Protein AF-A0A4Y3WWM2-F1 (afdb_monomer_lite)

Secondary structure (DSSP, 8-state):
-PPPPPP---------TTT-PPPSSHHHHHHHHHHHHS-EEEEETTEEEEE---TTTSPPSPEEE---TTT----EEEGGGGSS-GGG-HHHHHHHHHTT-EETTEE-HHHHHHTT-----

Radius of gyration: 18.66 Å; chains: 1; bounding box: 36×32×62 Å

Foldseek 3Di:
DDDDDDDDPPPVLDQFPQPRHGDPDPVSSVLQVVQFVAWEFDDDPNATDTTGGDPVGPDDDDKDFQAAPPPRDGHIYGDPCHPDDVLPDVRSVVVQVVQVFDVVVTHHNVRCVVVVDPDDD

Structure (mmCIF, N/CA/C/O backbone):
data_AF-A0A4Y3WWM2-F1
#
_entry.id   AF-A0A4Y3WWM2-F1
#
loop_
_atom_site.group_PDB
_atom_site.id
_atom_site.type_symbol
_atom_site.label_atom_id
_atom_site.label_alt_id
_atom_site.label_comp_id
_atom_site.label_asym_id
_atom_site.label_entity_id
_atom_site.label_seq_id
_atom_site.pdbx_PDB_ins_code
_atom_site.Cartn_x
_atom_site.Cartn_y
_atom_site.Cartn_z
_atom_site.occupancy
_atom_site.B_iso_or_equiv
_atom_site.auth_seq_id
_atom_site.auth_comp_id
_atom_site.auth_asym_id
_atom_site.auth_atom_id
_atom_site.pdbx_PDB_model_num
ATOM 1 N N . MET A 1 1 ? 16.758 15.380 -48.222 1.00 40.34 1 MET A N 1
ATOM 2 C CA . MET A 1 1 ? 17.141 16.343 -47.168 1.00 40.34 1 MET A CA 1
ATOM 3 C C . MET A 1 1 ? 16.445 15.882 -45.899 1.00 40.34 1 MET A C 1
ATOM 5 O O . MET A 1 1 ? 15.224 15.931 -45.835 1.00 40.34 1 MET A O 1
ATOM 9 N N . SER A 1 2 ? 17.198 15.251 -45.001 1.00 45.81 2 SER A N 1
ATOM 10 C CA . SER A 1 2 ? 16.672 14.499 -43.857 1.00 45.81 2 SER A CA 1
ATOM 11 C C . SER A 1 2 ? 16.270 15.428 -42.713 1.00 45.81 2 SER A C 1
ATOM 13 O O . SER A 1 2 ? 17.019 16.333 -42.357 1.00 45.81 2 SER A O 1
ATOM 15 N N . MET A 1 3 ? 15.092 15.185 -42.141 1.00 45.44 3 MET A N 1
ATOM 16 C CA . MET A 1 3 ? 14.579 15.890 -40.966 1.00 45.44 3 MET A CA 1
ATOM 17 C C . MET A 1 3 ? 15.272 15.360 -39.695 1.00 45.44 3 MET A C 1
ATOM 19 O O . MET A 1 3 ? 15.406 14.140 -39.557 1.00 45.44 3 MET A O 1
ATOM 23 N N . PRO A 1 4 ? 15.704 16.216 -38.754 1.00 48.44 4 PRO A N 1
ATOM 24 C CA . PRO A 1 4 ? 16.242 15.761 -37.476 1.00 48.44 4 PRO A CA 1
ATOM 25 C C . PRO A 1 4 ? 15.111 15.244 -36.572 1.00 48.44 4 PRO A C 1
ATOM 27 O O . PRO A 1 4 ? 14.140 15.949 -36.304 1.00 48.44 4 PRO A O 1
ATOM 30 N N . GLN A 1 5 ? 15.233 14.000 -36.098 1.00 53.53 5 GLN A N 1
ATOM 31 C CA . GLN A 1 5 ? 14.325 13.434 -35.097 1.00 53.53 5 GLN A CA 1
ATOM 32 C C . GLN A 1 5 ? 14.489 14.170 -33.754 1.00 53.53 5 GLN A C 1
ATOM 34 O O . GLN A 1 5 ? 15.626 14.357 -33.311 1.00 53.53 5 GLN A O 1
ATOM 39 N N . PRO A 1 6 ? 13.396 14.543 -33.060 1.00 47.31 6 PRO A N 1
ATOM 40 C CA . PRO A 1 6 ? 13.486 15.057 -31.703 1.00 47.31 6 PRO A CA 1
ATOM 41 C C . PRO A 1 6 ? 14.025 13.954 -30.791 1.00 47.31 6 PRO A C 1
ATOM 43 O O . PRO A 1 6 ? 13.482 12.849 -30.727 1.00 47.31 6 PRO A O 1
ATOM 46 N N . GLY A 1 7 ? 15.127 14.269 -30.110 1.00 42.84 7 GLY A N 1
ATOM 47 C CA . GLY A 1 7 ? 15.823 13.377 -29.198 1.00 42.84 7 GLY A CA 1
ATOM 48 C C . GLY A 1 7 ? 14.850 12.677 -28.260 1.00 42.84 7 GLY A C 1
ATOM 49 O O . GLY A 1 7 ? 14.157 13.306 -27.457 1.00 42.84 7 GLY A O 1
ATOM 50 N N . ARG A 1 8 ? 14.823 11.347 -28.368 1.00 52.09 8 ARG A N 1
ATOM 51 C CA . ARG A 1 8 ? 14.293 10.442 -27.354 1.00 52.09 8 ARG A CA 1
ATOM 52 C C . ARG A 1 8 ? 14.924 10.872 -26.036 1.00 52.09 8 ARG A C 1
ATOM 54 O O . ARG A 1 8 ? 16.098 10.603 -25.798 1.00 52.09 8 ARG A O 1
ATOM 61 N N . ARG A 1 9 ? 14.161 11.576 -25.194 1.00 49.75 9 ARG A N 1
ATOM 62 C CA . ARG A 1 9 ? 14.523 11.746 -23.790 1.00 49.75 9 ARG A CA 1
ATOM 63 C C . ARG A 1 9 ? 14.775 10.339 -23.285 1.00 49.75 9 ARG A C 1
ATOM 65 O O . ARG A 1 9 ? 13.870 9.507 -23.310 1.00 49.75 9 ARG A O 1
ATOM 72 N N . THR A 1 10 ? 16.021 10.058 -22.938 1.00 47.62 10 THR A N 1
ATOM 73 C CA . THR A 1 10 ? 16.411 8.854 -22.229 1.00 47.62 10 THR A CA 1
ATOM 74 C C . THR A 1 10 ? 15.627 8.873 -20.930 1.00 47.62 10 THR A C 1
ATOM 76 O O . THR A 1 10 ? 16.044 9.475 -19.945 1.00 47.62 10 THR A O 1
ATOM 79 N N . SER A 1 11 ? 14.431 8.286 -20.943 1.00 54.47 11 SER A N 1
ATOM 80 C CA . SER A 1 11 ? 13.776 7.857 -19.727 1.00 54.47 11 SER A CA 1
ATOM 81 C C . SER A 1 11 ? 14.777 6.912 -19.100 1.00 54.47 11 SER A C 1
ATOM 83 O O . SER A 1 11 ? 15.021 5.838 -19.649 1.00 54.47 11 SER A O 1
ATOM 85 N N . SER A 1 12 ? 15.435 7.352 -18.030 1.00 51.00 12 SER A N 1
ATOM 86 C CA . SER A 1 12 ? 16.168 6.481 -17.129 1.00 51.00 12 SER A CA 1
ATOM 87 C C . SER A 1 12 ? 15.221 5.331 -16.821 1.00 51.00 12 SER A C 1
ATOM 89 O O . SER A 1 12 ? 14.249 5.514 -16.091 1.00 51.00 12 SER A O 1
ATOM 91 N N . GLY A 1 13 ? 15.405 4.209 -17.523 1.00 55.28 13 GLY A N 1
ATOM 92 C CA . GLY A 1 13 ? 14.590 3.016 -17.383 1.00 55.28 13 GLY A CA 1
ATOM 93 C C . GLY A 1 13 ? 14.783 2.579 -15.952 1.00 55.28 13 GLY A C 1
ATOM 94 O O . GLY A 1 13 ? 15.840 2.039 -15.631 1.00 55.28 13 GLY A O 1
ATOM 95 N N . GLY A 1 14 ? 13.834 2.983 -15.105 1.00 67.25 14 GLY A N 1
ATOM 96 C CA . GLY A 1 14 ? 13.966 2.957 -13.660 1.00 67.25 14 GLY A CA 1
ATOM 97 C C . GLY A 1 14 ? 14.330 1.551 -13.253 1.00 67.25 14 GLY A C 1
ATOM 98 O O . GLY A 1 14 ? 13.570 0.623 -13.496 1.00 67.25 14 GLY A O 1
ATOM 99 N N . VAL A 1 15 ? 15.537 1.392 -12.734 1.00 84.25 15 VAL A N 1
ATOM 100 C CA . VAL A 1 15 ? 16.007 0.112 -12.231 1.00 84.25 15 VAL A CA 1
ATOM 101 C C . VAL A 1 15 ? 15.175 -0.223 -10.997 1.00 84.25 15 VAL A C 1
ATOM 103 O O . VAL A 1 15 ? 14.850 0.673 -10.215 1.00 84.25 15 VAL A O 1
ATOM 106 N N . CYS A 1 16 ? 14.816 -1.493 -10.808 1.00 84.12 16 CYS A N 1
ATOM 107 C CA . CYS A 1 16 ? 14.150 -1.893 -9.574 1.00 84.12 16 CYS A CA 1
ATOM 108 C C . CYS A 1 16 ? 15.078 -1.602 -8.376 1.00 84.12 16 CYS A C 1
ATOM 110 O O . CYS A 1 16 ? 16.181 -2.153 -8.335 1.00 84.12 16 CYS A O 1
ATOM 112 N N . PRO A 1 17 ? 14.656 -0.800 -7.382 1.00 82.25 17 PRO A N 1
ATOM 113 C CA . PRO A 1 17 ? 15.508 -0.454 -6.245 1.00 82.25 17 PRO A CA 1
ATOM 114 C C . PRO A 1 17 ? 15.782 -1.638 -5.306 1.00 82.25 17 PRO A C 1
ATOM 116 O O . PRO A 1 17 ? 16.678 -1.545 -4.477 1.00 82.25 17 PRO A O 1
ATOM 119 N N . GLY A 1 18 ? 15.011 -2.728 -5.405 1.00 84.38 18 GLY A N 1
ATOM 120 C CA . GLY A 1 18 ? 15.206 -3.939 -4.602 1.00 84.38 18 GLY A CA 1
ATOM 121 C C . GLY A 1 18 ? 16.215 -4.909 -5.218 1.00 84.38 18 GLY A C 1
ATOM 122 O O . GLY A 1 18 ? 17.206 -5.252 -4.586 1.00 84.38 18 GLY A O 1
ATOM 123 N N . CYS A 1 19 ? 15.979 -5.351 -6.459 1.00 87.38 19 CYS A N 1
ATOM 124 C CA . CYS A 1 19 ? 16.800 -6.387 -7.106 1.00 87.38 19 CYS A CA 1
ATOM 125 C C . CYS A 1 19 ? 17.756 -5.876 -8.191 1.00 87.38 19 CYS A C 1
ATOM 127 O O . CYS A 1 19 ? 18.473 -6.674 -8.789 1.00 87.38 19 CYS A O 1
ATOM 129 N N . GLY A 1 20 ? 17.746 -4.581 -8.513 1.00 87.94 20 GLY A N 1
ATOM 130 C CA . GLY A 1 20 ? 18.600 -4.035 -9.569 1.00 87.94 20 GLY A CA 1
ATOM 131 C C . GLY A 1 20 ? 18.166 -4.405 -10.993 1.00 87.94 20 GLY A C 1
ATOM 132 O O . GLY A 1 20 ? 18.911 -4.155 -11.942 1.00 87.94 20 GLY A O 1
ATOM 133 N N . GLN A 1 21 ? 16.977 -4.995 -11.183 1.00 84.88 21 GLN A N 1
ATOM 134 C CA . GLN A 1 21 ? 16.507 -5.388 -12.512 1.00 84.88 21 GLN A CA 1
ATOM 135 C C . GLN A 1 21 ? 16.358 -4.164 -13.416 1.00 84.88 21 GLN A C 1
ATOM 137 O O . GLN A 1 21 ? 15.634 -3.217 -13.098 1.00 84.88 21 GLN A O 1
ATOM 142 N N . ARG A 1 22 ? 17.048 -4.210 -14.557 1.00 87.88 22 ARG A N 1
ATOM 143 C CA . ARG A 1 22 ? 16.988 -3.188 -15.596 1.00 87.88 22 ARG A CA 1
ATOM 144 C C . ARG A 1 22 ? 16.070 -3.667 -16.719 1.00 87.88 22 ARG A C 1
ATOM 146 O O . ARG A 1 22 ? 16.205 -4.817 -17.137 1.00 87.88 22 ARG A O 1
ATOM 153 N N . PRO A 1 23 ? 15.116 -2.851 -17.181 1.00 87.25 23 PRO A N 1
ATOM 154 C CA . PRO A 1 23 ? 14.309 -3.213 -18.335 1.00 87.25 23 PRO A CA 1
ATOM 155 C C . PRO A 1 23 ? 15.166 -3.187 -19.607 1.00 87.25 23 PRO A C 1
ATOM 157 O O . PRO A 1 23 ? 15.928 -2.245 -19.833 1.00 87.25 23 PRO A O 1
ATOM 160 N N . ASP A 1 24 ? 15.043 -4.232 -20.417 1.00 89.50 24 ASP A N 1
ATOM 161 C CA . ASP A 1 24 ? 15.708 -4.412 -21.713 1.00 89.50 24 ASP A CA 1
ATOM 162 C C . ASP A 1 24 ? 14.936 -3.761 -22.877 1.00 89.50 24 ASP A C 1
ATOM 164 O O . ASP A 1 24 ? 15.506 -3.489 -23.932 1.00 89.50 24 ASP A O 1
ATOM 168 N N . SER A 1 25 ? 13.650 -3.456 -22.676 1.00 87.94 25 SER A N 1
ATOM 169 C CA . SER A 1 25 ? 12.766 -2.879 -23.684 1.00 87.94 25 SER A CA 1
ATOM 170 C C . SER A 1 25 ? 11.833 -1.820 -23.087 1.00 87.94 25 SER A C 1
ATOM 172 O O . SER A 1 25 ? 11.699 -1.660 -21.872 1.00 87.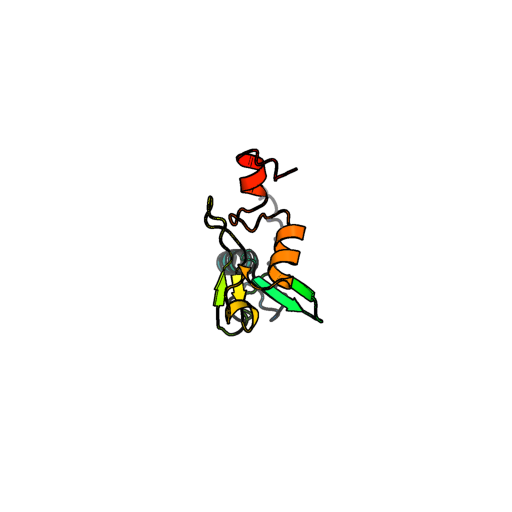94 25 SER A O 1
ATOM 174 N N . ALA A 1 26 ? 11.173 -1.049 -23.957 1.00 88.69 26 ALA A N 1
ATOM 175 C CA . ALA A 1 26 ? 10.208 -0.037 -23.523 1.00 88.69 26 ALA A CA 1
ATOM 176 C C . ALA A 1 26 ? 8.978 -0.663 -22.843 1.00 88.69 26 ALA A C 1
ATOM 178 O O . ALA A 1 26 ? 8.447 -0.088 -21.892 1.00 88.69 26 ALA A O 1
ATOM 179 N N . GLU A 1 27 ? 8.557 -1.841 -23.307 1.00 90.75 27 GLU A N 1
ATOM 180 C CA . GLU A 1 27 ? 7.458 -2.603 -22.717 1.00 90.75 27 GLU A CA 1
ATOM 181 C C . GLU A 1 27 ? 7.822 -3.089 -21.312 1.00 90.75 27 GLU A C 1
ATOM 183 O O . GLU A 1 27 ? 7.086 -2.823 -20.360 1.00 90.75 27 GLU A O 1
ATOM 188 N N . THR A 1 28 ? 9.003 -3.696 -21.135 1.00 89.56 28 THR A N 1
ATOM 189 C CA . THR A 1 28 ? 9.448 -4.141 -19.806 1.00 89.56 28 THR A CA 1
ATOM 190 C C . THR A 1 28 ? 9.672 -2.962 -18.856 1.00 89.56 28 THR A C 1
ATOM 192 O O . THR A 1 28 ? 9.390 -3.075 -17.663 1.00 89.56 28 THR A O 1
ATOM 195 N N . ALA A 1 29 ? 10.064 -1.789 -19.367 1.00 89.56 29 ALA A N 1
ATOM 196 C CA . ALA A 1 29 ? 10.136 -0.556 -18.580 1.00 89.56 29 ALA A CA 1
ATOM 197 C C . ALA A 1 29 ? 8.755 -0.016 -18.175 1.00 89.56 29 ALA A C 1
ATOM 199 O O . ALA A 1 29 ? 8.607 0.538 -17.085 1.00 89.56 29 ALA A O 1
ATOM 200 N N . ALA A 1 30 ? 7.748 -0.127 -19.045 1.00 90.62 30 ALA A N 1
ATOM 201 C CA . ALA A 1 30 ? 6.377 0.262 -18.727 1.00 90.62 30 ALA A CA 1
ATOM 202 C C . ALA A 1 30 ? 5.769 -0.661 -17.671 1.00 90.62 30 ALA A C 1
ATOM 204 O O . ALA A 1 30 ? 5.214 -0.164 -16.692 1.00 90.62 30 ALA A O 1
ATOM 205 N N . ARG A 1 31 ? 5.967 -1.977 -17.814 1.00 90.75 31 ARG A N 1
ATOM 206 C CA . ARG A 1 31 ? 5.535 -2.966 -16.824 1.00 90.75 31 ARG A CA 1
ATOM 207 C C . ARG A 1 31 ? 6.179 -2.720 -15.464 1.00 90.75 31 ARG A C 1
ATOM 209 O O . ARG A 1 31 ? 5.465 -2.612 -14.479 1.00 90.75 31 ARG A O 1
ATOM 216 N N . LEU A 1 32 ? 7.499 -2.532 -15.411 1.00 90.62 32 LEU A N 1
ATOM 217 C CA . LEU A 1 32 ? 8.195 -2.258 -14.151 1.00 90.62 32 LEU A CA 1
ATOM 218 C C . LEU A 1 32 ? 7.696 -0.969 -13.477 1.00 90.62 32 LEU A C 1
ATOM 220 O O . LEU A 1 32 ? 7.525 -0.938 -12.264 1.00 90.62 32 LEU A O 1
ATOM 224 N N . ARG A 1 33 ? 7.413 0.092 -14.246 1.00 91.12 33 ARG A N 1
ATOM 225 C CA . ARG A 1 33 ? 6.802 1.314 -13.695 1.00 91.12 33 ARG A CA 1
ATOM 226 C C . ARG A 1 33 ? 5.406 1.067 -13.129 1.00 91.12 33 ARG A C 1
ATOM 228 O O . ARG A 1 33 ? 5.091 1.648 -12.100 1.00 91.12 33 ARG A O 1
ATOM 235 N N . ALA A 1 34 ? 4.597 0.242 -13.790 1.00 91.25 34 ALA A N 1
ATOM 236 C CA . ALA A 1 34 ? 3.272 -0.123 -13.298 1.00 91.25 34 ALA A CA 1
ATOM 237 C C . ALA A 1 34 ? 3.362 -0.953 -12.007 1.00 91.25 34 ALA A C 1
ATOM 239 O O . ALA A 1 34 ? 2.682 -0.630 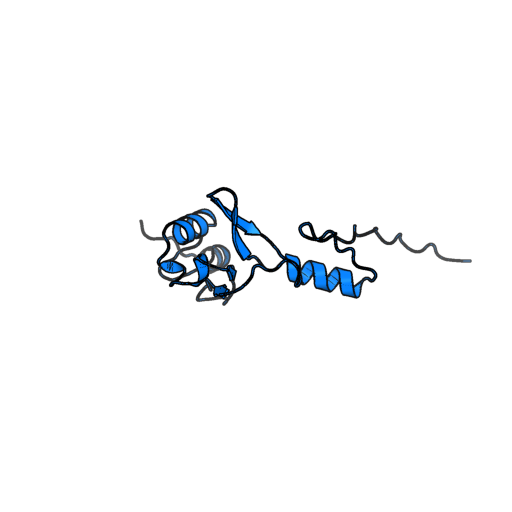-11.041 1.00 91.25 34 ALA A O 1
ATOM 240 N N . GLU A 1 35 ? 4.261 -1.941 -11.948 1.00 92.00 35 GLU A N 1
ATOM 241 C CA . GLU A 1 35 ? 4.517 -2.730 -10.733 1.00 92.00 35 GLU A CA 1
ATOM 242 C C . GLU A 1 35 ? 4.945 -1.827 -9.559 1.00 92.00 35 GLU A C 1
ATOM 244 O O . GLU A 1 35 ? 4.366 -1.887 -8.479 1.00 92.00 35 GLU A O 1
ATOM 249 N N . LEU A 1 36 ? 5.898 -0.913 -9.786 1.00 91.25 36 LEU A N 1
ATOM 250 C CA . LEU A 1 36 ? 6.385 0.019 -8.759 1.00 91.25 36 LEU A CA 1
ATOM 251 C C . LEU A 1 36 ? 5.375 1.114 -8.373 1.00 91.25 36 LEU A C 1
ATOM 253 O O . LEU A 1 36 ? 5.573 1.7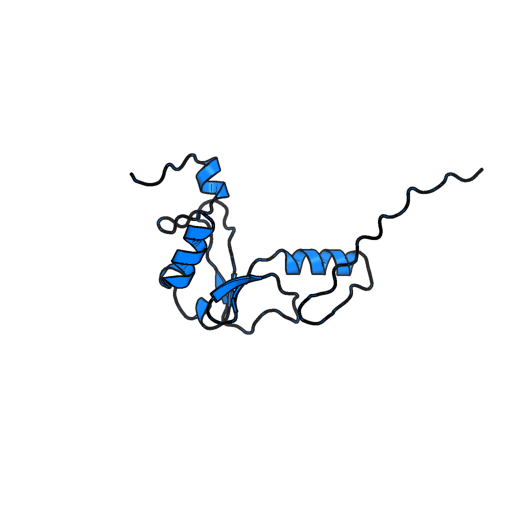83 -7.357 1.00 91.25 36 LEU A O 1
ATOM 257 N N . ALA A 1 37 ? 4.333 1.339 -9.177 1.00 91.12 37 ALA A N 1
ATOM 258 C CA . ALA A 1 37 ? 3.272 2.290 -8.855 1.00 91.12 37 ALA A CA 1
ATOM 259 C C . ALA A 1 37 ? 2.298 1.730 -7.808 1.00 91.12 37 ALA A C 1
ATOM 261 O O . ALA A 1 37 ? 1.725 2.514 -7.050 1.00 91.12 37 ALA A O 1
ATOM 262 N N . VAL A 1 38 ? 2.156 0.401 -7.730 1.00 91.06 38 VAL A N 1
ATOM 263 C CA . VAL A 1 38 ? 1.367 -0.265 -6.689 1.00 91.06 38 VAL A CA 1
ATOM 264 C C . VAL A 1 38 ? 2.016 0.000 -5.335 1.00 91.06 38 VAL A C 1
ATOM 266 O O . VAL A 1 38 ? 3.203 -0.271 -5.133 1.00 91.06 38 VAL A O 1
ATOM 269 N N . ARG A 1 39 ? 1.246 0.561 -4.402 1.00 92.00 39 ARG A N 1
ATOM 270 C CA . ARG A 1 39 ? 1.739 0.916 -3.071 1.00 92.00 39 ARG A CA 1
ATOM 271 C C . ARG A 1 39 ? 1.505 -0.229 -2.106 1.00 92.00 39 ARG A C 1
ATOM 273 O O . ARG A 1 39 ? 0.370 -0.614 -1.866 1.00 92.00 39 ARG A O 1
ATOM 280 N N . TRP A 1 40 ? 2.594 -0.718 -1.535 1.00 93.12 40 TRP A N 1
ATOM 281 C CA . TRP A 1 40 ? 2.595 -1.710 -0.477 1.00 93.12 40 TRP A CA 1
ATOM 282 C C . TRP A 1 40 ? 2.989 -1.053 0.834 1.00 93.12 40 TRP A C 1
ATOM 284 O O . TRP A 1 40 ? 4.007 -0.364 0.892 1.00 93.12 40 TRP A O 1
ATOM 294 N N . LEU A 1 41 ? 2.211 -1.277 1.879 1.00 92.50 41 LEU A N 1
ATOM 295 C CA . LEU A 1 41 ? 2.541 -0.897 3.234 1.00 92.50 41 LEU A CA 1
ATOM 296 C C . LEU A 1 41 ? 3.333 -2.036 3.884 1.00 92.50 41 LEU A C 1
ATOM 298 O O . LEU A 1 41 ? 2.875 -3.177 3.937 1.00 92.50 41 LEU A O 1
ATOM 302 N N . VAL A 1 42 ? 4.545 -1.726 4.339 1.00 89.31 42 VAL A N 1
ATOM 303 C CA . VAL A 1 42 ? 5.468 -2.690 4.951 1.00 89.31 42 VAL A CA 1
ATOM 304 C C . VAL A 1 42 ? 6.132 -2.092 6.185 1.00 89.31 42 VAL A C 1
ATOM 306 O O . VAL A 1 42 ? 6.282 -0.873 6.291 1.00 89.31 42 VAL A O 1
ATOM 309 N N . HIS A 1 43 ? 6.571 -2.953 7.103 1.00 85.75 43 HIS A N 1
ATOM 310 C CA . HIS A 1 43 ? 7.441 -2.543 8.200 1.00 85.75 43 HIS A CA 1
ATOM 311 C C . HIS A 1 43 ? 8.897 -2.444 7.734 1.00 85.75 43 HIS A C 1
ATOM 313 O O . HIS A 1 43 ? 9.502 -3.438 7.338 1.00 85.75 43 HIS A O 1
ATOM 319 N N . GLU A 1 44 ? 9.487 -1.258 7.860 1.00 83.81 44 GLU A N 1
ATOM 320 C CA . GLU A 1 44 ? 10.920 -1.025 7.684 1.00 83.81 44 GLU A CA 1
ATOM 321 C C . GLU A 1 44 ? 11.489 -0.339 8.929 1.00 83.81 44 GLU A C 1
ATOM 323 O O . GLU A 1 44 ? 11.014 0.714 9.345 1.00 83.81 44 GLU A O 1
ATOM 328 N N . ALA A 1 45 ? 12.504 -0.953 9.550 1.00 82.88 45 ALA A N 1
ATOM 329 C CA . ALA A 1 45 ? 13.178 -0.435 10.749 1.00 82.88 45 ALA A CA 1
ATOM 330 C C . ALA A 1 45 ? 12.223 -0.002 11.890 1.00 82.88 45 ALA A C 1
ATOM 332 O O . ALA A 1 45 ? 12.508 0.940 12.625 1.00 82.88 45 ALA A O 1
ATOM 333 N N . GLY A 1 46 ? 11.087 -0.695 12.039 1.00 80.56 46 GLY A N 1
ATOM 334 C CA . GLY A 1 46 ? 10.076 -0.405 13.063 1.00 80.56 46 GLY A CA 1
ATOM 335 C C . GLY A 1 46 ? 9.032 0.647 12.672 1.00 80.56 46 GLY A C 1
ATOM 336 O O . GLY A 1 46 ? 8.121 0.896 13.454 1.00 80.56 46 GLY A O 1
ATOM 337 N N . ALA A 1 47 ? 9.105 1.225 11.471 1.00 84.50 47 ALA A N 1
ATOM 338 C CA . ALA A 1 47 ? 8.115 2.163 10.948 1.00 84.50 47 ALA A CA 1
ATOM 339 C C . ALA A 1 47 ? 7.333 1.560 9.775 1.00 84.50 47 ALA A C 1
ATOM 341 O O . ALA A 1 47 ? 7.854 0.738 9.023 1.00 84.50 47 ALA A O 1
ATOM 342 N N . LEU A 1 48 ? 6.083 1.990 9.605 1.00 89.62 48 LEU A N 1
ATOM 343 C CA . LEU A 1 48 ? 5.288 1.669 8.422 1.00 89.62 48 LEU A CA 1
ATOM 344 C C . LEU A 1 48 ? 5.641 2.617 7.282 1.00 89.62 48 LEU A C 1
ATOM 346 O O . LEU A 1 48 ? 5.566 3.840 7.429 1.00 89.62 48 LEU A O 1
ATOM 350 N N . VAL A 1 49 ? 6.002 2.048 6.136 1.00 89.00 49 VAL A N 1
ATOM 351 C CA . VAL A 1 49 ? 6.356 2.805 4.934 1.00 89.00 49 VAL A CA 1
ATOM 352 C C . VAL A 1 49 ? 5.604 2.272 3.723 1.00 89.00 49 VAL A C 1
ATOM 354 O O . VAL A 1 49 ? 5.422 1.065 3.569 1.00 89.00 49 VAL A O 1
ATOM 357 N N . ALA A 1 50 ? 5.183 3.181 2.840 1.00 90.69 50 ALA A N 1
ATOM 358 C CA . ALA A 1 50 ? 4.615 2.811 1.550 1.00 90.69 50 ALA A CA 1
ATOM 359 C C . ALA A 1 50 ? 5.718 2.682 0.499 1.00 90.69 50 ALA A C 1
ATOM 361 O O . ALA A 1 50 ? 6.395 3.658 0.159 1.00 90.69 50 ALA A O 1
ATOM 362 N N . ARG A 1 51 ? 5.864 1.488 -0.070 1.00 90.31 51 ARG A N 1
ATOM 363 C CA . ARG A 1 51 ? 6.901 1.157 -1.046 1.00 90.31 51 ARG A CA 1
ATOM 364 C C . ARG A 1 51 ? 6.312 0.446 -2.260 1.00 90.31 51 ARG A C 1
ATOM 366 O O . ARG A 1 51 ? 5.315 -0.254 -2.164 1.00 90.31 51 ARG A O 1
ATOM 373 N N . GLY A 1 52 ? 6.914 0.674 -3.423 1.00 91.56 52 GLY A N 1
ATOM 374 C CA . GLY A 1 52 ? 6.604 -0.073 -4.641 1.00 91.56 52 GLY A CA 1
ATOM 375 C C . GLY A 1 52 ? 7.563 -1.245 -4.807 1.00 91.56 52 GLY A C 1
ATOM 376 O O . GLY A 1 52 ? 8.767 -1.092 -4.577 1.00 91.56 52 GLY A O 1
ATOM 377 N N . PHE A 1 53 ? 7.048 -2.390 -5.247 1.00 91.50 53 PHE A N 1
ATOM 378 C CA . PHE A 1 53 ? 7.836 -3.596 -5.490 1.00 91.50 53 PHE A CA 1
ATOM 379 C C . PHE A 1 53 ? 7.644 -4.082 -6.925 1.00 91.50 53 PHE A C 1
ATOM 381 O O . PHE A 1 53 ? 6.559 -3.976 -7.485 1.00 91.50 53 PHE A O 1
ATOM 388 N N . CYS A 1 54 ? 8.703 -4.624 -7.530 1.00 92.12 54 CYS A N 1
ATOM 389 C CA . CYS A 1 54 ? 8.541 -5.411 -8.751 1.00 92.12 54 CYS A CA 1
ATOM 390 C C . CYS A 1 54 ? 8.032 -6.813 -8.402 1.00 92.12 54 CYS A C 1
ATOM 392 O O . CYS A 1 54 ? 8.159 -7.254 -7.258 1.00 92.12 54 CYS A O 1
ATOM 394 N N . HIS A 1 55 ? 7.560 -7.563 -9.395 1.00 90.06 55 HIS A N 1
ATOM 395 C CA . HIS A 1 55 ? 7.055 -8.929 -9.192 1.00 90.06 55 HIS A CA 1
ATOM 396 C C . HIS A 1 55 ? 8.068 -9.897 -8.541 1.00 90.06 55 HIS A C 1
ATOM 398 O O . HIS A 1 55 ? 7.663 -10.906 -7.977 1.00 90.06 55 HIS A O 1
ATOM 404 N N . ARG A 1 56 ? 9.383 -9.621 -8.606 1.00 90.38 56 ARG A N 1
ATOM 405 C CA . ARG A 1 56 ? 10.428 -10.438 -7.944 1.00 90.38 56 ARG A CA 1
ATOM 406 C C . ARG A 1 56 ? 10.738 -9.997 -6.516 1.00 90.38 56 ARG A C 1
ATOM 408 O O . ARG A 1 56 ? 11.331 -10.762 -5.768 1.00 90.38 56 ARG A O 1
ATOM 415 N N . CYS A 1 57 ? 10.427 -8.747 -6.184 1.00 90.81 57 CYS A N 1
ATOM 416 C CA . CYS A 1 57 ? 10.730 -8.141 -4.888 1.00 90.81 57 CYS A CA 1
ATOM 417 C C . CYS A 1 57 ? 9.499 -8.007 -4.001 1.00 90.81 57 CYS A C 1
ATOM 419 O O . CYS A 1 57 ? 9.641 -7.537 -2.876 1.00 90.81 57 CYS A O 1
ATOM 421 N N . VAL A 1 58 ? 8.313 -8.350 -4.512 1.00 89.88 58 VAL A N 1
ATOM 422 C CA . VAL A 1 58 ? 7.091 -8.339 -3.717 1.00 89.88 58 VAL A CA 1
ATOM 423 C C . VAL A 1 58 ? 7.311 -9.193 -2.464 1.00 89.88 58 VAL A C 1
ATOM 425 O O . VAL A 1 58 ? 7.900 -10.276 -2.568 1.00 89.88 58 VAL A O 1
ATOM 428 N N . PRO A 1 59 ? 6.909 -8.711 -1.278 1.00 87.56 59 PRO A N 1
ATOM 429 C CA . PRO A 1 59 ? 7.047 -9.493 -0.064 1.00 87.56 59 PRO A CA 1
ATOM 430 C C . PRO A 1 59 ? 6.307 -10.837 -0.183 1.00 87.56 59 PRO A C 1
ATOM 432 O O . PRO A 1 59 ? 5.338 -10.950 -0.946 1.00 87.56 59 PRO A O 1
ATOM 435 N N . PRO A 1 60 ? 6.739 -11.873 0.552 1.00 85.94 60 PRO A N 1
ATOM 436 C CA . PRO A 1 60 ? 5.968 -13.103 0.643 1.00 85.94 60 PRO A CA 1
ATOM 437 C C . PRO A 1 60 ? 4.606 -12.829 1.297 1.00 85.94 60 PRO A C 1
ATOM 439 O O . PRO A 1 60 ? 4.472 -11.919 2.118 1.00 85.94 60 PRO A O 1
ATOM 442 N N . GLY A 1 61 ? 3.604 -13.619 0.909 1.00 84.88 61 GLY A N 1
ATOM 443 C CA . GLY A 1 61 ? 2.268 -13.552 1.495 1.00 84.88 61 GLY A CA 1
ATOM 444 C C . GLY A 1 61 ? 2.243 -13.945 2.981 1.00 84.88 61 GLY A C 1
ATOM 445 O O . GLY A 1 61 ? 3.233 -14.481 3.489 1.00 84.88 61 GLY A O 1
ATOM 446 N N . PRO A 1 62 ? 1.113 -13.721 3.672 1.00 89.44 62 PRO A N 1
ATOM 447 C CA . PRO A 1 62 ? -0.200 -13.347 3.126 1.00 89.44 62 PRO A CA 1
ATOM 448 C C . PRO A 1 62 ? -0.295 -11.901 2.622 1.00 89.44 62 PRO A C 1
ATOM 450 O O . PRO A 1 62 ? 0.576 -11.077 2.903 1.00 89.44 62 PRO A O 1
ATOM 453 N N . TYR A 1 63 ? -1.343 -11.624 1.841 1.00 90.81 63 TYR A N 1
ATOM 454 C CA . TYR A 1 63 ? -1.641 -10.307 1.274 1.00 90.81 63 TYR A CA 1
ATOM 455 C C . TYR A 1 63 ? -3.006 -9.823 1.742 1.00 90.81 63 TYR A C 1
ATOM 457 O O . TYR A 1 63 ? -3.958 -10.599 1.782 1.00 90.81 63 TYR A O 1
ATOM 465 N N . GLY A 1 64 ? -3.083 -8.538 2.058 1.00 91.00 64 GLY A N 1
ATOM 466 C CA . GLY A 1 64 ? -4.305 -7.845 2.438 1.00 91.00 64 GLY A CA 1
ATOM 467 C C . GLY A 1 64 ? -4.371 -6.496 1.741 1.00 91.00 64 GLY A C 1
ATOM 468 O O . GLY A 1 64 ? -3.420 -6.075 1.080 1.00 91.00 64 GLY A O 1
ATOM 469 N N . GLU A 1 65 ? -5.488 -5.805 1.889 1.00 92.12 65 GLU A N 1
ATOM 470 C CA . GLU A 1 65 ? -5.673 -4.484 1.307 1.00 92.12 65 GLU A CA 1
ATOM 471 C C . GLU A 1 65 ? -6.523 -3.607 2.213 1.00 92.12 65 GLU A C 1
ATOM 473 O O . GLU A 1 65 ? -7.426 -4.077 2.904 1.00 92.12 65 GLU A O 1
ATOM 478 N N . VAL A 1 66 ? -6.224 -2.313 2.192 1.00 92.19 66 VAL A N 1
ATOM 479 C CA . VAL A 1 66 ? -7.128 -1.283 2.693 1.00 92.19 66 VAL A CA 1
ATOM 480 C C . VAL A 1 66 ? -7.700 -0.591 1.476 1.00 92.19 66 VAL A C 1
ATOM 482 O O . VAL A 1 66 ? -6.965 0.080 0.760 1.00 92.19 66 VAL A O 1
ATOM 485 N N . VAL A 1 67 ? -9.000 -0.739 1.244 1.00 93.19 67 VAL A N 1
ATOM 486 C CA . VAL A 1 67 ? -9.672 -0.165 0.075 1.00 93.19 67 VAL A CA 1
ATOM 487 C C . VAL A 1 67 ? -10.559 0.998 0.480 1.00 93.19 67 VAL A C 1
ATOM 489 O O . VAL A 1 67 ? -11.343 0.919 1.423 1.00 93.19 67 VAL A O 1
ATOM 492 N N . CYS A 1 68 ? -10.459 2.100 -0.254 1.00 92.69 68 CYS A N 1
ATOM 493 C CA . CYS A 1 68 ? -11.422 3.184 -0.150 1.00 92.69 68 CYS A CA 1
ATOM 494 C C . CYS A 1 68 ? -12.799 2.691 -0.610 1.00 92.69 68 CYS A C 1
ATOM 496 O O . CYS A 1 68 ? -12.943 2.258 -1.754 1.00 92.69 68 CYS A O 1
ATOM 498 N N . GLY A 1 69 ? -13.828 2.845 0.226 1.00 91.88 69 GLY A N 1
ATOM 499 C CA . GLY A 1 69 ? -15.192 2.407 -0.093 1.00 91.88 69 GLY A CA 1
ATOM 500 C C . GLY A 1 69 ? -15.826 3.104 -1.307 1.00 91.88 69 GLY A C 1
ATOM 501 O O . GLY A 1 69 ? -16.821 2.619 -1.836 1.00 91.88 69 GLY A O 1
ATOM 502 N N . PHE A 1 70 ? -15.255 4.222 -1.773 1.00 91.06 70 PHE A N 1
ATOM 503 C CA . PHE A 1 70 ? -15.770 4.986 -2.916 1.00 91.06 70 PHE A CA 1
ATOM 504 C C . PHE A 1 70 ? -15.071 4.663 -4.238 1.00 91.06 70 PHE A C 1
ATOM 506 O O . PHE A 1 70 ? -15.737 4.491 -5.255 1.00 91.06 70 PHE A O 1
ATOM 513 N N . CYS A 1 71 ? -13.735 4.630 -4.251 1.00 92.88 71 CYS A N 1
ATOM 514 C CA . CYS A 1 71 ? -12.965 4.434 -5.484 1.00 92.88 71 CYS A CA 1
ATOM 515 C C . CYS A 1 71 ? -12.350 3.038 -5.619 1.00 92.88 71 CYS A C 1
ATOM 517 O O . CYS A 1 71 ? -11.825 2.730 -6.684 1.00 92.88 71 CYS A O 1
ATOM 519 N N . GLY A 1 72 ? -12.383 2.218 -4.564 1.00 90.81 72 GLY A N 1
ATOM 520 C CA . GLY A 1 72 ? -11.765 0.889 -4.540 1.00 90.81 72 GLY A CA 1
ATOM 521 C C . GLY A 1 72 ? -10.233 0.898 -4.565 1.00 90.81 72 GLY A C 1
ATOM 522 O O . GLY A 1 72 ? -9.630 -0.154 -4.718 1.00 90.81 72 GLY A O 1
ATOM 523 N N . ASP A 1 73 ? -9.600 2.067 -4.437 1.00 90.31 73 ASP A N 1
ATOM 524 C CA . ASP A 1 73 ? -8.139 2.205 -4.433 1.00 90.31 73 ASP A CA 1
ATOM 525 C C . ASP A 1 73 ? -7.600 2.183 -3.003 1.00 90.31 73 ASP A C 1
ATOM 527 O O . ASP A 1 73 ? -8.289 2.621 -2.074 1.00 90.31 73 ASP A O 1
ATOM 531 N N . GLY A 1 74 ? -6.358 1.733 -2.843 1.00 90.50 74 GLY A N 1
ATOM 532 C CA . GLY A 1 74 ? -5.617 1.853 -1.600 1.00 90.50 74 GLY A CA 1
ATOM 533 C C . GLY A 1 74 ? -4.362 0.989 -1.534 1.00 90.50 74 GLY A C 1
ATOM 534 O O . GLY A 1 74 ? -3.979 0.354 -2.520 1.00 90.50 74 GLY A O 1
ATOM 535 N N . PRO A 1 75 ? -3.647 1.033 -0.400 1.00 92.75 75 PRO A N 1
ATOM 536 C CA . PRO A 1 75 ? -2.412 0.289 -0.246 1.00 92.75 75 PRO A CA 1
ATOM 537 C C . PRO A 1 75 ? -2.676 -1.207 -0.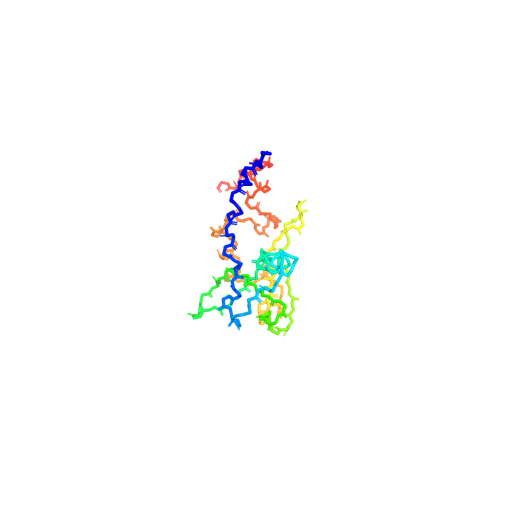046 1.00 92.75 75 PRO A C 1
ATOM 539 O O . PRO A 1 75 ? -3.578 -1.613 0.689 1.00 92.75 75 PRO A O 1
ATOM 542 N N . LEU A 1 76 ? -1.806 -2.018 -0.642 1.00 93.94 76 LEU A N 1
ATOM 543 C CA . LEU A 1 76 ? -1.680 -3.435 -0.325 1.00 93.94 76 LEU A CA 1
ATOM 544 C C . LEU A 1 76 ? -0.840 -3.613 0.938 1.00 93.94 76 LEU A C 1
ATOM 546 O O . LEU A 1 76 ? 0.066 -2.830 1.206 1.00 93.94 76 LEU A O 1
ATOM 550 N N . LEU A 1 77 ? -1.102 -4.664 1.698 1.00 92.56 77 LEU A N 1
ATOM 551 C CA . LEU A 1 77 ? -0.357 -5.049 2.890 1.00 92.56 77 LEU A CA 1
ATOM 552 C C . LEU A 1 77 ? 0.193 -6.455 2.683 1.00 92.56 77 LEU A C 1
ATOM 554 O O . LEU A 1 77 ? -0.399 -7.263 1.966 1.00 92.56 77 LEU A O 1
ATOM 558 N N . ALA A 1 78 ? 1.332 -6.748 3.301 1.00 88.50 78 ALA A N 1
ATOM 559 C CA . ALA A 1 78 ? 1.946 -8.064 3.212 1.00 88.50 78 ALA A CA 1
ATOM 560 C C . ALA A 1 78 ? 2.469 -8.559 4.562 1.00 88.50 78 ALA A C 1
ATOM 562 O O . ALA A 1 78 ? 2.815 -7.765 5.443 1.00 88.50 78 ALA A O 1
ATOM 563 N N . GLY A 1 79 ? 2.578 -9.881 4.685 1.00 85.44 79 GLY A N 1
ATOM 564 C CA . GLY A 1 79 ? 3.083 -10.547 5.882 1.00 85.44 79 GLY A CA 1
ATOM 565 C C . GLY A 1 79 ? 2.182 -10.291 7.089 1.00 85.44 79 GLY A C 1
ATOM 566 O O . GLY A 1 79 ? 0.963 -10.303 6.961 1.00 85.44 79 GLY A O 1
ATOM 567 N N . ALA A 1 80 ? 2.790 -9.985 8.238 1.00 83.81 80 ALA A N 1
ATOM 568 C CA . ALA A 1 80 ? 2.083 -9.782 9.507 1.00 83.81 80 ALA A CA 1
ATOM 569 C C . ALA A 1 80 ? 0.983 -8.706 9.459 1.00 83.81 80 ALA A C 1
ATOM 571 O O . ALA A 1 80 ? -0.006 -8.806 10.174 1.00 83.81 80 ALA A O 1
ATOM 572 N N . LEU A 1 81 ? 1.126 -7.698 8.591 1.00 85.25 81 LEU A N 1
ATOM 573 C CA . LEU A 1 81 ? 0.113 -6.651 8.408 1.00 85.25 81 LEU A CA 1
ATOM 574 C C . LEU A 1 81 ? -1.156 -7.148 7.704 1.00 85.25 81 LEU A C 1
ATOM 576 O O . LEU A 1 81 ? -2.183 -6.482 7.752 1.00 85.25 81 LEU A O 1
ATOM 580 N N . ALA A 1 82 ? -1.063 -8.280 7.012 1.00 87.19 82 ALA A N 1
ATOM 581 C CA . ALA A 1 82 ? -2.161 -8.922 6.305 1.00 87.19 82 ALA A CA 1
ATOM 582 C C . ALA A 1 82 ? -2.730 -10.140 7.057 1.00 87.19 82 ALA A C 1
ATOM 584 O O . ALA A 1 82 ? -3.698 -10.733 6.591 1.00 87.19 82 ALA A O 1
ATOM 585 N N . ASP A 1 83 ? -2.137 -10.534 8.191 1.00 8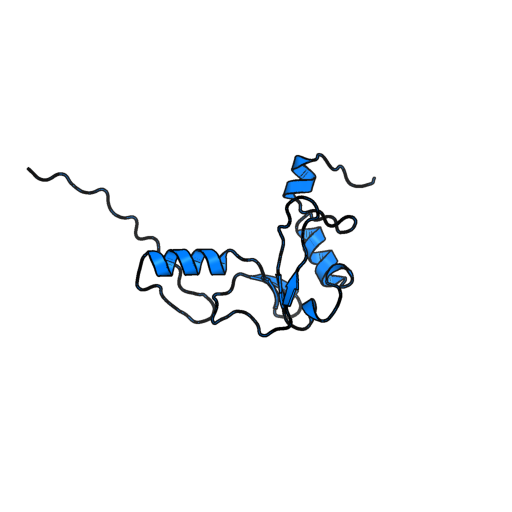4.75 83 ASP A N 1
ATOM 586 C CA . ASP A 1 83 ? -2.596 -11.681 8.992 1.00 84.75 83 ASP A CA 1
ATOM 587 C C . ASP A 1 83 ? -3.892 -11.388 9.774 1.00 84.75 83 ASP A C 1
ATOM 589 O O . ASP A 1 83 ? -4.593 -12.311 10.190 1.00 84.75 83 ASP A O 1
ATOM 593 N N . ALA A 1 84 ? -4.229 -10.111 9.971 1.00 80.31 84 ALA A N 1
ATOM 594 C CA . ALA A 1 84 ? -5.441 -9.652 10.644 1.00 80.31 84 ALA A CA 1
ATOM 595 C C . ALA A 1 84 ? -6.148 -8.567 9.818 1.00 80.31 84 ALA A C 1
ATOM 597 O O . ALA A 1 84 ? -5.647 -8.147 8.776 1.00 80.31 84 ALA A O 1
ATOM 598 N N . ASP A 1 85 ? -7.314 -8.110 10.289 1.00 86.44 85 ASP A N 1
ATOM 599 C CA . ASP A 1 85 ? -7.997 -6.957 9.697 1.00 86.44 85 ASP A CA 1
ATOM 600 C C . ASP A 1 85 ? -7.068 -5.723 9.727 1.00 86.44 85 ASP A C 1
ATOM 602 O O . ASP A 1 85 ? -6.725 -5.252 10.817 1.00 86.44 85 ASP A O 1
ATOM 606 N N . PRO A 1 86 ? -6.654 -5.177 8.567 1.00 84.00 86 PRO A N 1
ATOM 607 C CA . PRO A 1 86 ? -5.726 -4.051 8.509 1.00 84.00 86 PRO A CA 1
ATOM 608 C C . PRO A 1 86 ? -6.241 -2.802 9.228 1.00 84.00 86 PRO A C 1
ATOM 610 O O . PRO A 1 86 ? -5.446 -2.002 9.717 1.00 84.00 86 PRO A O 1
ATOM 613 N N . ILE A 1 87 ? -7.566 -2.624 9.301 1.00 85.19 87 ILE A N 1
ATOM 614 C CA . ILE A 1 87 ? -8.196 -1.472 9.963 1.00 85.19 87 ILE A CA 1
ATOM 615 C C . ILE A 1 87 ? -8.274 -1.667 11.489 1.00 85.19 87 ILE A C 1
ATOM 617 O O . ILE A 1 87 ? -8.661 -0.748 12.203 1.00 85.19 87 ILE A O 1
ATOM 621 N N . ALA A 1 88 ? -7.871 -2.828 12.016 1.00 87.06 88 ALA A N 1
ATOM 622 C CA . ALA A 1 88 ? -7.728 -3.066 13.452 1.00 87.06 88 ALA A CA 1
ATOM 623 C C . ALA A 1 88 ? -6.309 -2.765 13.974 1.00 87.06 88 ALA A C 1
ATOM 625 O O . ALA A 1 88 ? -6.119 -2.618 15.184 1.00 87.06 88 ALA A O 1
ATOM 626 N N . ASP A 1 89 ? -5.309 -2.664 13.090 1.00 88.12 89 ASP A N 1
ATOM 627 C CA . ASP A 1 89 ? -3.930 -2.371 13.477 1.00 88.12 89 ASP A CA 1
ATOM 628 C C . ASP A 1 89 ? -3.733 -0.853 13.699 1.00 88.12 89 ASP A C 1
ATOM 630 O O . ASP A 1 89 ? -3.872 -0.054 12.765 1.00 88.12 89 ASP A O 1
ATOM 634 N N . PRO A 1 90 ? -3.373 -0.406 14.918 1.00 88.88 90 PRO A N 1
ATOM 635 C CA . PRO A 1 90 ? -3.253 1.017 15.233 1.00 88.88 90 PRO A CA 1
ATOM 636 C C . PRO A 1 90 ? -2.122 1.710 14.468 1.00 88.88 90 PRO A C 1
ATOM 638 O O . PRO A 1 90 ? -2.192 2.916 14.222 1.00 88.88 90 PRO A O 1
ATOM 641 N N . ALA A 1 91 ? -1.078 0.977 14.083 1.00 88.56 91 ALA A N 1
ATOM 642 C CA . ALA A 1 91 ? 0.014 1.521 13.299 1.00 88.56 91 ALA A CA 1
ATOM 643 C C . ALA A 1 91 ? -0.446 1.755 11.849 1.00 88.56 91 ALA A C 1
ATOM 645 O O . ALA A 1 91 ? -0.139 2.805 11.276 1.00 88.56 91 ALA A O 1
ATOM 646 N N . VAL A 1 92 ? -1.250 0.844 11.287 1.00 90.62 92 VAL A N 1
ATOM 647 C CA . VAL A 1 92 ? -1.884 1.023 9.968 1.00 90.62 92 VAL A CA 1
ATOM 648 C C . VAL A 1 92 ? -2.860 2.200 9.991 1.00 90.62 92 VAL A C 1
ATOM 650 O O . VAL A 1 92 ? -2.748 3.089 9.145 1.00 90.62 92 VAL A O 1
ATOM 653 N N . ILE A 1 93 ? -3.748 2.279 10.988 1.00 92.12 93 ILE A N 1
ATOM 654 C CA . ILE A 1 93 ? -4.674 3.413 11.168 1.00 92.12 93 ILE A CA 1
ATOM 655 C C . ILE A 1 93 ? -3.907 4.734 11.286 1.00 92.12 93 ILE A C 1
ATOM 657 O O . ILE A 1 93 ? -4.250 5.719 10.625 1.00 92.12 93 ILE A O 1
ATOM 661 N N . GLY A 1 94 ? -2.854 4.770 12.109 1.00 91.94 94 GLY A N 1
ATOM 662 C CA . GLY A 1 94 ? -2.018 5.954 12.287 1.00 91.94 94 GLY A CA 1
ATOM 663 C C . GLY A 1 94 ? -1.351 6.387 10.982 1.00 91.94 94 GLY A C 1
ATOM 664 O O . GLY A 1 94 ? -1.367 7.572 10.635 1.00 91.94 94 GLY A O 1
ATOM 665 N N . TRP A 1 95 ? -0.833 5.429 10.208 1.00 92.56 95 TRP A N 1
ATOM 666 C CA . TRP A 1 95 ? -0.257 5.704 8.897 1.00 92.56 95 TRP A CA 1
ATOM 667 C C . TRP A 1 95 ? -1.308 6.248 7.919 1.00 92.56 95 TRP A C 1
ATOM 669 O O . TRP A 1 95 ? -1.097 7.313 7.340 1.00 92.56 95 TRP A O 1
ATOM 679 N N . LEU A 1 96 ? -2.463 5.591 7.784 1.00 93.25 96 LEU A N 1
ATOM 680 C CA . LEU A 1 96 ? -3.571 6.026 6.924 1.00 93.25 96 LEU A CA 1
ATOM 681 C C . LEU A 1 96 ? -4.022 7.452 7.270 1.00 93.25 96 LEU A C 1
ATOM 683 O O . LEU A 1 96 ? -4.101 8.317 6.393 1.00 93.25 96 LEU A O 1
ATOM 687 N N . THR A 1 97 ? -4.230 7.725 8.557 1.00 93.00 97 THR A N 1
ATOM 688 C CA . THR A 1 97 ? -4.622 9.048 9.061 1.00 93.00 97 THR A CA 1
ATOM 689 C C . THR A 1 97 ? -3.569 10.106 8.720 1.00 93.00 97 THR A C 1
ATOM 691 O O . THR A 1 97 ? -3.919 11.197 8.270 1.00 93.00 97 THR A O 1
ATOM 694 N N . SER A 1 98 ? -2.273 9.779 8.826 1.00 92.50 98 SER A N 1
ATOM 695 C CA . SER A 1 98 ? -1.184 10.686 8.417 1.00 92.50 98 SER A CA 1
ATOM 696 C C . SER A 1 98 ? -1.205 11.018 6.918 1.00 92.50 98 SER A C 1
ATOM 698 O O . SER A 1 98 ? -0.791 12.103 6.515 1.00 92.50 98 SER A O 1
ATOM 700 N N . GLN A 1 99 ? -1.727 10.106 6.090 1.00 92.06 99 GLN A N 1
ATOM 701 C CA . GLN A 1 99 ? -1.946 10.310 4.654 1.00 92.06 99 GLN A CA 1
ATOM 702 C C . GLN A 1 99 ? -3.292 10.996 4.345 1.00 92.06 99 GLN A C 1
ATOM 704 O O . GLN A 1 99 ? -3.660 11.162 3.177 1.00 92.06 99 GLN A O 1
ATOM 709 N N . GLY A 1 100 ? -4.037 11.399 5.378 1.00 92.94 100 GLY A N 1
ATOM 710 C CA . GLY A 1 100 ? -5.330 12.069 5.275 1.00 92.94 100 GLY A CA 1
ATOM 711 C C . GLY A 1 100 ? -6.500 11.136 4.971 1.00 92.94 100 GLY A C 1
ATOM 712 O O . GLY A 1 100 ? -7.533 11.611 4.499 1.00 92.94 100 GLY A O 1
ATOM 713 N N . TRP A 1 101 ? -6.347 9.830 5.186 1.00 93.62 101 TRP A N 1
ATOM 714 C CA . TRP A 1 101 ? -7.468 8.896 5.115 1.00 93.62 101 TRP A CA 1
ATOM 715 C C . TRP A 1 101 ? -8.374 9.050 6.337 1.00 93.62 101 TRP A C 1
ATOM 717 O O . TRP A 1 101 ? -7.969 9.555 7.381 1.00 93.62 101 TRP A O 1
ATOM 727 N N . GLU A 1 102 ? -9.618 8.629 6.179 1.00 92.81 102 GLU A N 1
ATOM 728 C CA . GLU A 1 102 ? -10.553 8.351 7.267 1.00 92.81 102 GLU A CA 1
ATOM 729 C C . GLU A 1 102 ? -10.757 6.836 7.311 1.00 92.81 102 GLU A C 1
ATOM 731 O O . GLU A 1 102 ? -10.744 6.201 6.258 1.00 92.81 102 GLU A O 1
ATOM 736 N N . VAL A 1 103 ? -10.842 6.249 8.504 1.00 89.94 103 VAL A N 1
ATOM 737 C CA . VAL A 1 103 ? -10.940 4.787 8.687 1.00 89.94 103 VAL A CA 1
ATOM 738 C C . VAL A 1 103 ? -12.347 4.323 9.061 1.00 89.94 103 VAL A C 1
ATOM 740 O O . VAL A 1 103 ? -12.611 3.128 9.018 1.00 89.94 103 VAL A O 1
ATOM 743 N N . ASP A 1 104 ? -13.255 5.255 9.359 1.00 86.88 104 ASP A N 1
ATOM 744 C CA . ASP A 1 104 ? -14.663 4.972 9.639 1.00 86.88 104 ASP A CA 1
ATOM 745 C C . ASP A 1 104 ? -15.574 6.060 9.035 1.00 86.88 104 ASP A C 1
ATOM 747 O O . ASP A 1 104 ? -15.773 7.097 9.665 1.00 86.88 104 ASP A O 1
ATOM 751 N N . PRO A 1 105 ? -16.105 5.849 7.815 1.00 87.06 105 PRO A N 1
ATOM 752 C CA . PRO A 1 105 ? -15.795 4.745 6.908 1.00 87.06 105 PRO A CA 1
ATOM 753 C C . PRO A 1 105 ? -14.449 4.933 6.196 1.00 87.06 105 PRO A C 1
ATOM 755 O O . PRO A 1 105 ? -13.984 6.054 5.964 1.00 87.06 105 PRO A O 1
ATOM 758 N N . VAL A 1 106 ? -13.852 3.817 5.764 1.00 92.12 106 VAL A N 1
ATOM 759 C CA . VAL A 1 106 ? -12.568 3.808 5.049 1.00 92.12 106 VAL A CA 1
ATOM 760 C C . VAL A 1 106 ? -12.647 4.627 3.756 1.00 92.12 106 VAL A C 1
ATOM 762 O O . VAL A 1 106 ? -13.209 4.198 2.745 1.00 92.12 106 VAL A O 1
ATOM 765 N N . THR A 1 107 ? -12.044 5.815 3.779 1.00 93.94 107 THR A N 1
ATOM 766 C CA . THR A 1 107 ? -12.114 6.801 2.697 1.00 93.94 107 THR A CA 1
ATOM 767 C C . THR A 1 107 ? -10.752 7.446 2.470 1.00 93.94 107 THR A C 1
ATOM 769 O O . THR A 1 107 ? -10.174 8.059 3.370 1.00 93.94 107 THR A O 1
ATOM 772 N N . CYS A 1 108 ? -10.237 7.364 1.242 1.00 93.56 108 CYS A N 1
ATOM 773 C CA . CYS A 1 108 ? -8.957 7.975 0.893 1.00 93.56 108 CYS A CA 1
ATOM 774 C C . CYS A 1 108 ? -9.035 9.508 0.839 1.00 93.56 108 CYS A C 1
ATOM 776 O O . CYS A 1 108 ? -10.090 10.096 0.580 1.00 93.56 108 CYS A O 1
ATOM 778 N N . SER A 1 109 ? -7.892 10.171 1.018 1.00 92.06 109 SER A N 1
ATOM 779 C CA . SER A 1 109 ? -7.811 11.638 1.058 1.00 92.06 109 SER A CA 1
ATOM 780 C C . SER A 1 109 ? -8.338 12.326 -0.209 1.00 92.06 109 SER A C 1
ATOM 782 O O . SER A 1 109 ? -8.944 13.394 -0.122 1.00 92.06 109 SER A O 1
ATOM 784 N N . SER A 1 110 ? -8.174 11.710 -1.382 1.00 91.56 110 SER A N 1
ATOM 785 C CA . SER A 1 110 ? -8.738 12.211 -2.641 1.00 91.56 110 SER A CA 1
ATOM 786 C C . SER A 1 110 ? -10.265 12.178 -2.643 1.00 91.56 110 SER A C 1
ATOM 788 O O . SER A 1 110 ? -10.889 13.189 -2.958 1.00 91.56 110 SER A O 1
ATOM 790 N N . CYS A 1 111 ? -10.873 11.053 -2.251 1.00 92.12 111 CYS A N 1
ATOM 791 C CA . CYS A 1 111 ? -12.331 10.932 -2.185 1.00 92.12 111 CYS A CA 1
ATOM 792 C C . CYS A 1 111 ? -12.911 11.856 -1.111 1.00 92.12 111 CYS A C 1
ATOM 794 O O . CYS A 1 111 ? -13.876 12.561 -1.381 1.00 92.12 111 CYS A O 1
ATOM 796 N N . ARG A 1 112 ? -12.271 11.962 0.059 1.00 88.62 112 ARG A N 1
ATOM 797 C CA . ARG A 1 112 ? -12.681 12.919 1.099 1.0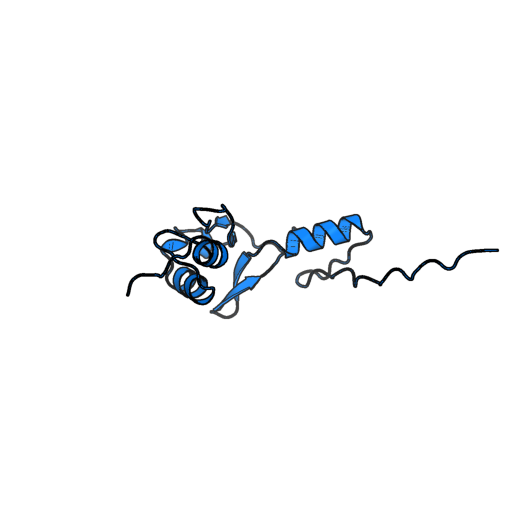0 88.62 112 ARG A CA 1
ATOM 798 C C . ARG A 1 112 ? -12.744 14.355 0.588 1.00 88.62 112 ARG A C 1
ATOM 800 O O . ARG A 1 112 ? -13.711 15.062 0.855 1.00 88.62 112 ARG A O 1
ATOM 807 N N . ARG A 1 113 ? -11.725 14.784 -0.164 1.00 88.75 113 ARG A N 1
ATOM 808 C CA . ARG A 1 113 ? -11.694 16.122 -0.773 1.00 88.75 113 ARG A CA 1
ATOM 809 C C . ARG A 1 113 ? -12.758 16.280 -1.853 1.00 88.75 113 ARG A C 1
ATOM 811 O O . ARG A 1 113 ? -13.407 17.317 -1.899 1.00 88.75 113 ARG A O 1
ATOM 818 N N . ALA A 1 114 ? -12.935 15.270 -2.704 1.00 87.81 114 ALA A N 1
ATOM 819 C CA . ALA A 1 114 ? -13.903 15.306 -3.798 1.00 87.81 114 ALA A CA 1
ATOM 820 C C . ALA A 1 114 ? -15.354 15.374 -3.296 1.00 87.81 114 ALA A C 1
ATOM 822 O O . ALA A 1 114 ? -16.157 16.116 -3.853 1.00 87.81 114 ALA A O 1
ATOM 823 N N . PHE A 1 115 ? -15.672 14.640 -2.229 1.00 80.62 115 PHE A N 1
ATOM 824 C CA . PHE A 1 115 ? -17.012 14.590 -1.643 1.00 80.62 115 PHE A CA 1
ATOM 825 C C . PHE A 1 115 ? -17.227 15.608 -0.512 1.00 80.62 115 PHE A C 1
ATOM 827 O O . PHE A 1 115 ? -18.288 15.617 0.103 1.00 80.62 115 PHE A O 1
ATOM 834 N N . GLY A 1 116 ? -16.254 16.491 -0.250 1.00 68.44 116 GLY A N 1
ATOM 835 C CA . GLY A 1 116 ? -16.396 17.575 0.724 1.00 68.44 116 GLY A CA 1
ATOM 836 C C . GLY A 1 116 ? -16.582 17.097 2.164 1.00 68.44 116 GLY A C 1
ATOM 837 O O . GLY A 1 116 ? -17.248 17.779 2.942 1.00 68.44 116 GLY A O 1
ATOM 838 N N . TRP A 1 117 ? -16.014 15.942 2.529 1.00 65.31 117 TRP A N 1
ATOM 839 C CA . TRP A 1 117 ? -16.142 15.406 3.882 1.00 65.31 117 TRP A CA 1
ATOM 840 C C . TRP A 1 117 ? -15.306 16.249 4.855 1.00 65.31 117 TRP A C 1
ATOM 842 O O . TRP A 1 117 ? -14.107 16.027 5.054 1.00 65.31 117 TRP A O 1
ATOM 852 N N . ALA A 1 118 ? -15.945 17.256 5.450 1.00 55.44 118 ALA A N 1
ATOM 853 C CA . ALA A 1 118 ? -15.488 17.846 6.697 1.00 55.44 118 ALA A CA 1
ATOM 854 C C . ALA A 1 118 ? -15.665 16.768 7.774 1.00 55.44 118 ALA A C 1
ATOM 856 O O . ALA A 1 118 ? -16.796 16.435 8.120 1.00 55.44 118 ALA A O 1
ATOM 857 N N . GLY A 1 119 ? -14.565 16.144 8.210 1.00 50.75 119 GLY A N 1
ATOM 858 C CA . GLY A 1 119 ? -14.593 15.158 9.299 1.00 50.75 119 GLY A CA 1
ATOM 859 C C . GLY A 1 119 ? -15.247 15.738 10.565 1.00 50.75 119 GLY A C 1
ATOM 860 O O . GLY A 1 119 ? -15.436 16.958 10.636 1.00 50.75 119 GLY A O 1
ATOM 861 N N . PRO A 1 120 ? -15.623 14.899 11.547 1.00 44.19 120 PRO A N 1
ATOM 862 C CA . PRO A 1 120 ? -16.366 15.363 12.715 1.00 44.19 120 PRO A CA 1
ATOM 863 C C . PRO A 1 120 ? -15.592 16.452 13.493 1.00 44.19 120 PRO A C 1
ATOM 865 O O . PRO A 1 120 ? -14.357 16.448 13.456 1.00 44.19 120 PRO A O 1
ATOM 868 N N . PRO A 1 121 ? -16.310 17.395 14.139 1.00 49.12 121 PRO A N 1
ATOM 869 C CA . PRO A 1 121 ? -15.725 18.509 14.890 1.00 49.12 121 PRO A CA 1
ATOM 870 C C . PRO A 1 121 ? -14.918 18.067 16.116 1.00 49.12 121 PRO A C 1
ATOM 872 O O . PRO A 1 121 ? -15.232 16.999 16.689 1.00 49.12 121 PRO A O 1
#

Organism: NCBI:txid76726

Sequence (121 aa):
MSMPQPGRRTSSGGVCPGCGQRPDSAETAARLRAELAVRWLVHEAGALVARGFCHRCVPPGPYGEVVCGFCGDGPLLAGALADADPIADPAVIGWLTSQGWEVDPVTCSSCRRAFGWAGPP

pLDDT: mean 83.09, std 14.6, range [40.34, 93.94]